Protein AF-A0A939VZG0-F1 (afdb_monomer)

Solvent-accessible surface area (backbone atoms only — not comparable to full-atom values): 10428 Å² total; per-residue (Å²): 123,34,38,34,36,35,34,85,82,33,100,84,45,45,81,58,56,64,53,36,59,76,67,71,51,62,70,44,78,52,56,79,62,29,75,79,71,50,56,62,79,75,55,66,44,51,19,37,49,48,62,52,68,55,59,28,50,48,43,55,74,75,46,87,37,44,82,19,33,84,69,63,62,66,77,50,11,46,63,48,46,41,72,76,41,50,91,78,47,91,73,80,67,63,48,79,50,26,54,50,54,55,75,75,34,62,64,62,52,55,72,56,26,77,92,47,62,41,30,30,38,32,50,44,45,66,70,57,59,36,78,66,45,76,46,53,73,90,74,75,54,65,62,80,58,33,47,80,74,66,40,84,64,52,76,42,50,28,37,36,30,52,59,76,90,75,94,74,87,84,91,80,86,88,130

Mean predicted aligned error: 4.98 Å

pLDDT: mean 92.74, std 5.19, range [64.88, 98.31]

Nearest PDB structures (foldseek):
  3ndc-assembly1_A  TM=3.308E-01  e=1.683E-01  Rhodobacter capsulatus SB 1003
  5es5-assembly1_A  TM=4.642E-01  e=9.309E-01  Brevibacillus parabrevis
  5es9-assembly1_A  TM=4.369E-01  e=8.161E-01  Brevibacillus parabrevis
  5hw4-assembly1_A  TM=2.885E-01  e=4.822E-01  Escherichia coli K-12
  2dek-assembly1_A  TM=2.830E-01  e=3.470E-01  Pyrococcus horikoshii OT3

Secondary structure (DSSP, 8-state):
-EEEEE-TTSTT--SHHHHHHHTT--EEEE-THHHHH-GGGGS-SEEEEES-HHHHHHHHHH---EEEE---TTTTSHHHHHHHHTTT-S---EEEEEHHHHHH-HHHHHHH-TT-SEEEEEESSTT-SS--EEEETTS--GGGGTBTTTB--TT-EEEEEE----S--------

Sequence (175 aa):
MNWIIEDEGFSNGDILLPALKKLNKQYFIWKDEFWTTKEYNKLPKDSIFHGSLENASKIKKELDLYPGSLCDEKGFSYSYIYETYNNYILTKNIVFTTINELLNNKEILDNLTKNNNYFFTRPNSPLKEFSGRVLDKNNITPAHFDYGFYHSNMDLEIVISEYKEIEKEYSGVIQ

Radius of gyration: 19.98 Å; Cα contacts (8 Å, |Δi|>4): 257; chains: 1; bounding box: 43×35×55 Å

Structure (mmCIF, N/CA/C/O backbone):
data_AF-A0A939VZG0-F1
#
_entry.id   AF-A0A939VZG0-F1
#
loop_
_atom_site.group_PDB
_atom_site.id
_atom_site.type_symbol
_atom_site.label_atom_id
_atom_site.label_alt_id
_atom_site.label_comp_id
_atom_site.label_asym_id
_atom_site.label_entity_id
_atom_site.label_seq_id
_atom_site.pdbx_PDB_ins_code
_atom_site.Cartn_x
_atom_site.Cartn_y
_atom_site.Cartn_z
_atom_site.occupancy
_atom_site.B_iso_or_equiv
_atom_site.auth_seq_id
_atom_site.auth_comp_id
_atom_site.auth_asym_id
_atom_site.auth_atom_id
_atom_site.pdbx_PDB_model_num
ATOM 1 N N . MET A 1 1 ? 7.173 -1.327 -29.195 1.00 89.00 1 MET A N 1
ATOM 2 C CA . MET A 1 1 ? 6.770 -1.571 -27.803 1.00 89.00 1 MET A CA 1
ATOM 3 C C . MET A 1 1 ? 7.709 -2.560 -27.141 1.00 89.00 1 MET A C 1
ATOM 5 O O . MET A 1 1 ? 7.801 -3.713 -27.565 1.00 89.00 1 MET A O 1
ATOM 9 N N . ASN A 1 2 ? 8.431 -2.070 -26.141 1.00 95.75 2 ASN A N 1
ATOM 10 C CA . ASN A 1 2 ? 9.358 -2.826 -25.308 1.00 95.75 2 ASN A CA 1
ATOM 11 C C . ASN A 1 2 ? 8.649 -3.323 -24.046 1.00 95.75 2 ASN A C 1
ATOM 13 O O . ASN A 1 2 ? 7.655 -2.736 -23.621 1.00 95.75 2 ASN A O 1
ATOM 17 N N . TRP A 1 3 ? 9.173 -4.384 -23.442 1.00 96.94 3 TRP A N 1
ATOM 18 C CA . TRP A 1 3 ? 8.687 -4.896 -22.162 1.00 96.94 3 TRP A CA 1
ATOM 19 C C . TRP A 1 3 ? 9.694 -4.596 -21.061 1.00 96.94 3 TRP A C 1
ATOM 21 O O . TRP A 1 3 ? 10.885 -4.817 -21.240 1.00 96.94 3 TRP A O 1
ATOM 31 N N . ILE A 1 4 ? 9.230 -4.114 -19.921 1.00 97.06 4 ILE A N 1
ATOM 32 C CA . ILE A 1 4 ? 10.029 -3.989 -18.707 1.00 97.06 4 ILE A CA 1
ATOM 33 C C . ILE A 1 4 ? 9.453 -4.998 -17.718 1.00 97.06 4 ILE A C 1
ATOM 35 O O . ILE A 1 4 ? 8.277 -4.905 -17.376 1.00 97.06 4 ILE A O 1
ATOM 39 N N . ILE A 1 5 ? 10.260 -5.975 -17.316 1.00 96.31 5 ILE A N 1
ATOM 40 C CA . ILE A 1 5 ? 9.836 -7.109 -16.493 1.00 96.31 5 ILE A CA 1
ATOM 41 C C . ILE A 1 5 ? 10.579 -7.079 -15.166 1.00 96.31 5 ILE A C 1
ATOM 43 O O . ILE A 1 5 ? 11.808 -7.122 -15.147 1.00 96.31 5 ILE A O 1
ATOM 47 N N . GLU A 1 6 ? 9.846 -7.031 -14.065 1.00 95.06 6 GLU A N 1
ATOM 48 C CA . GLU A 1 6 ? 10.389 -7.293 -12.733 1.00 9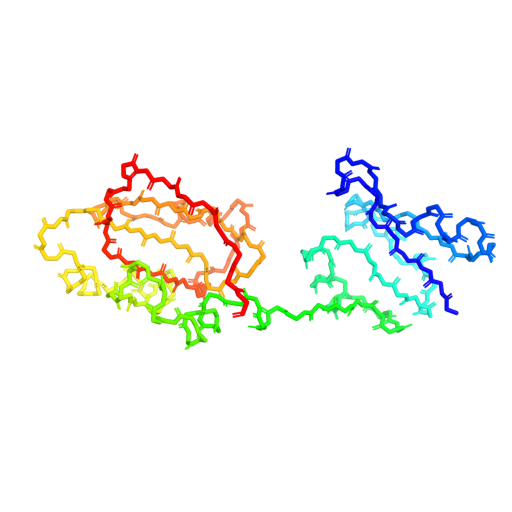5.06 6 GLU A CA 1
ATOM 49 C C . GLU A 1 6 ? 10.417 -8.805 -12.492 1.00 95.06 6 GLU A C 1
ATOM 51 O O . GLU A 1 6 ? 9.385 -9.417 -12.248 1.00 95.06 6 GLU A O 1
ATOM 56 N N . ASP A 1 7 ? 11.592 -9.423 -12.601 1.00 90.81 7 ASP A N 1
ATOM 57 C CA . ASP A 1 7 ? 11.734 -10.884 -12.484 1.00 90.81 7 ASP A CA 1
ATOM 58 C C . ASP A 1 7 ? 11.857 -11.336 -11.019 1.00 90.81 7 ASP A C 1
ATOM 60 O O . ASP A 1 7 ? 11.251 -12.319 -10.600 1.00 90.81 7 ASP A O 1
ATOM 64 N N . GLU A 1 8 ? 12.603 -10.575 -10.213 1.00 85.25 8 GLU A N 1
ATOM 65 C CA . GLU A 1 8 ? 12.950 -10.934 -8.829 1.00 85.25 8 GLU A CA 1
ATOM 66 C C . GLU A 1 8 ? 11.767 -10.825 -7.851 1.00 85.25 8 GLU A C 1
ATOM 68 O O . GLU A 1 8 ? 11.791 -11.435 -6.782 1.00 85.25 8 GLU A O 1
ATOM 73 N N . GLY A 1 9 ? 10.698 -10.116 -8.230 1.00 77.19 9 GLY A N 1
ATOM 74 C CA . GLY A 1 9 ? 9.466 -10.017 -7.442 1.00 77.19 9 GLY A CA 1
ATOM 75 C C . GLY A 1 9 ? 8.658 -11.323 -7.380 1.00 77.19 9 GLY A C 1
ATOM 76 O O . GLY A 1 9 ? 7.733 -11.440 -6.572 1.00 77.19 9 GLY A O 1
ATOM 77 N N . PHE A 1 10 ? 8.997 -12.323 -8.203 1.00 81.19 10 PHE A N 1
ATOM 78 C CA . PHE A 1 10 ? 8.283 -13.595 -8.297 1.00 81.19 10 PHE A CA 1
ATOM 79 C C . PHE A 1 10 ? 9.181 -14.767 -7.888 1.00 81.19 10 PHE A C 1
ATOM 81 O O . PHE A 1 10 ? 10.271 -14.962 -8.417 1.00 81.19 10 PHE A O 1
ATOM 88 N N . SER A 1 11 ? 8.696 -15.621 -6.982 1.00 79.12 11 SER A N 1
ATOM 89 C CA . SER A 1 11 ? 9.475 -16.732 -6.403 1.00 79.12 11 SER A CA 1
ATOM 90 C C . SER A 1 11 ? 9.986 -17.767 -7.415 1.00 79.12 11 SER A C 1
ATOM 92 O O . SER A 1 11 ? 10.938 -18.482 -7.118 1.00 79.12 11 SER A O 1
ATOM 94 N N . ASN A 1 12 ? 9.378 -17.839 -8.601 1.00 82.38 12 ASN A N 1
ATOM 95 C CA . ASN A 1 12 ? 9.784 -18.722 -9.699 1.00 82.38 12 ASN A CA 1
ATOM 96 C C . ASN A 1 12 ? 10.185 -17.941 -10.965 1.00 82.38 12 ASN A C 1
ATOM 98 O O . ASN A 1 12 ? 10.196 -18.512 -12.058 1.00 82.38 12 ASN A O 1
ATOM 102 N N . GLY A 1 13 ? 10.482 -16.648 -10.816 1.00 84.31 13 GLY A N 1
ATOM 103 C CA . GLY A 1 13 ? 10.638 -15.716 -11.925 1.00 84.31 13 GLY A CA 1
ATOM 104 C C . GLY A 1 13 ? 9.311 -15.366 -12.596 1.00 84.31 13 GLY A C 1
ATOM 105 O O . GLY A 1 13 ? 8.250 -15.933 -12.308 1.00 84.31 13 GLY A O 1
ATOM 106 N N . ASP A 1 14 ? 9.382 -14.401 -13.500 1.00 89.38 14 ASP A N 1
ATOM 107 C CA . ASP A 1 14 ? 8.227 -13.894 -14.217 1.00 89.38 14 ASP A CA 1
ATOM 108 C C . ASP A 1 14 ? 7.770 -14.855 -15.328 1.00 89.38 14 ASP A C 1
ATOM 110 O O . ASP A 1 14 ? 8.554 -15.317 -16.166 1.00 89.38 14 ASP A O 1
ATOM 114 N N . ILE A 1 15 ? 6.466 -15.135 -15.379 1.00 89.69 15 ILE A N 1
ATOM 115 C CA . ILE A 1 15 ? 5.890 -16.086 -16.342 1.00 89.69 15 ILE A CA 1
ATOM 116 C C . ILE A 1 15 ? 5.901 -15.572 -17.790 1.00 89.69 15 ILE A C 1
ATOM 118 O O . ILE A 1 15 ? 5.836 -16.376 -18.726 1.00 89.69 15 ILE A O 1
ATOM 122 N N . LEU A 1 16 ? 5.975 -14.255 -18.007 1.00 92.31 16 LEU A N 1
ATOM 123 C CA . LEU A 1 16 ? 6.020 -13.659 -19.341 1.00 92.31 16 LEU A CA 1
ATOM 124 C C . LEU A 1 16 ? 7.432 -13.693 -19.919 1.00 92.31 16 LEU A C 1
ATOM 126 O O . LEU A 1 16 ? 7.581 -13.777 -21.141 1.00 92.31 16 LEU A O 1
ATOM 130 N N . LEU A 1 17 ? 8.473 -13.685 -19.085 1.00 93.19 17 LEU A N 1
ATOM 131 C CA . LEU A 1 17 ? 9.859 -13.648 -19.547 1.00 93.19 17 LEU A CA 1
ATOM 132 C C . LEU A 1 17 ? 10.215 -14.803 -20.517 1.00 93.19 17 LEU A C 1
ATOM 134 O O . LEU A 1 17 ? 10.773 -14.526 -21.587 1.00 93.19 17 LEU A O 1
ATOM 138 N N . PRO A 1 18 ? 9.862 -16.082 -20.256 1.00 93.94 18 PRO A N 1
ATOM 139 C CA . PRO A 1 18 ? 10.048 -17.162 -21.229 1.00 93.94 18 PRO A CA 1
ATOM 140 C C . PRO A 1 18 ? 9.273 -16.948 -22.537 1.00 93.94 18 PRO A C 1
ATOM 142 O O . PRO A 1 18 ? 9.781 -17.262 -23.617 1.00 93.94 18 PRO A O 1
ATOM 145 N N . ALA A 1 19 ? 8.056 -16.399 -22.464 1.00 94.69 19 ALA A N 1
ATOM 146 C CA . ALA A 1 19 ? 7.228 -16.133 -23.638 1.00 94.69 19 ALA A CA 1
ATOM 147 C C . ALA A 1 19 ? 7.830 -15.024 -24.515 1.00 94.69 19 ALA A C 1
ATOM 149 O O . ALA A 1 19 ? 7.912 -15.179 -25.736 1.00 94.69 19 ALA A O 1
ATOM 150 N N . LEU A 1 20 ? 8.324 -13.945 -23.904 1.00 95.44 20 LEU A N 1
ATOM 151 C CA . LEU A 1 20 ? 9.007 -12.852 -24.598 1.00 95.44 20 LEU A CA 1
ATOM 152 C C . LEU A 1 20 ? 10.272 -13.340 -25.310 1.00 95.44 20 LEU A C 1
ATOM 154 O O . LEU A 1 20 ? 10.467 -13.020 -26.485 1.00 95.44 20 LEU A O 1
ATOM 158 N N . LYS A 1 21 ? 11.075 -14.184 -24.643 1.00 95.12 21 LYS A N 1
ATOM 159 C CA . LYS A 1 21 ? 12.252 -14.838 -25.241 1.00 95.12 21 LYS A CA 1
ATOM 160 C C . LYS A 1 21 ? 11.868 -15.688 -26.453 1.00 95.12 21 LYS A C 1
ATOM 162 O O . LYS A 1 21 ? 12.450 -15.528 -27.522 1.00 95.12 21 LYS A O 1
ATOM 167 N N . LYS A 1 22 ? 10.852 -16.550 -26.321 1.00 96.62 22 LYS A N 1
ATOM 168 C CA . LYS A 1 22 ? 10.370 -17.419 -27.411 1.00 96.62 22 LYS A CA 1
ATOM 169 C C . LYS A 1 22 ? 9.872 -16.626 -28.624 1.00 96.62 22 LYS A C 1
ATOM 171 O O . LYS A 1 22 ? 10.044 -17.064 -29.756 1.00 96.62 22 LYS A O 1
ATOM 176 N N . LEU A 1 23 ? 9.256 -15.468 -28.389 1.00 96.56 23 LEU A N 1
ATOM 177 C CA . LEU A 1 23 ? 8.737 -14.576 -29.429 1.00 96.56 23 LEU A CA 1
ATOM 178 C C . LEU A 1 23 ? 9.782 -13.586 -29.972 1.00 96.56 23 LEU A C 1
ATOM 180 O O . LEU A 1 23 ? 9.428 -12.741 -30.797 1.00 96.56 23 LEU A O 1
ATOM 184 N N . ASN A 1 24 ? 11.036 -13.661 -29.507 1.00 95.62 24 ASN A N 1
ATOM 185 C CA . ASN A 1 24 ? 12.115 -12.728 -29.833 1.00 95.62 24 ASN A CA 1
ATOM 186 C C . ASN A 1 24 ? 11.701 -11.252 -29.650 1.00 95.62 24 ASN A C 1
ATOM 188 O O . ASN A 1 24 ? 11.966 -10.395 -30.497 1.00 95.62 24 ASN A O 1
ATOM 192 N N . LYS A 1 25 ? 10.968 -10.962 -28.567 1.00 95.81 25 LYS A N 1
ATOM 193 C CA . LYS A 1 25 ? 10.562 -9.599 -28.202 1.00 95.81 25 LYS A CA 1
ATOM 194 C C . LYS A 1 25 ? 11.664 -8.916 -27.402 1.00 95.81 25 LYS A C 1
ATOM 196 O O . LYS A 1 25 ? 12.334 -9.553 -26.597 1.00 95.81 25 LYS A O 1
ATOM 201 N N . GLN A 1 26 ? 11.821 -7.609 -27.607 1.00 96.00 26 GLN A N 1
ATOM 202 C CA . GLN A 1 26 ? 12.724 -6.792 -26.798 1.00 96.00 26 GLN A CA 1
ATOM 203 C C . GLN A 1 26 ? 12.155 -6.624 -25.388 1.00 96.00 26 GLN A C 1
ATOM 205 O O . GLN A 1 26 ? 10.979 -6.279 -25.225 1.00 96.00 26 GLN A O 1
ATOM 210 N N . TYR A 1 27 ? 12.998 -6.863 -24.387 1.00 96.31 27 TYR A N 1
ATOM 211 C CA . TYR A 1 27 ? 12.654 -6.692 -22.986 1.00 96.31 27 TYR A CA 1
ATOM 212 C C . TYR A 1 27 ? 13.842 -6.166 -22.171 1.00 96.31 27 TYR A C 1
ATOM 214 O O . TYR A 1 27 ? 15.000 -6.342 -22.551 1.00 96.31 27 TYR A O 1
ATOM 222 N N . PHE A 1 28 ? 13.533 -5.553 -21.034 1.00 96.44 28 PHE A N 1
ATOM 223 C CA . PHE A 1 28 ? 14.459 -5.062 -20.021 1.00 96.44 28 PHE A CA 1
ATOM 224 C C . PHE A 1 28 ? 14.072 -5.683 -18.684 1.00 96.44 28 PHE A C 1
ATOM 226 O O . PHE A 1 28 ? 12.886 -5.805 -18.387 1.00 96.44 28 PHE A O 1
ATOM 233 N N . ILE A 1 29 ? 15.061 -6.073 -17.885 1.00 96.00 29 ILE A N 1
ATOM 234 C CA . ILE A 1 29 ? 14.807 -6.539 -16.522 1.00 96.00 29 ILE A CA 1
ATOM 235 C C . ILE A 1 29 ? 14.831 -5.325 -15.599 1.00 96.00 29 ILE A C 1
ATOM 237 O O . ILE A 1 29 ? 15.818 -4.588 -15.575 1.00 96.00 29 ILE A O 1
ATOM 241 N N . TRP A 1 30 ? 13.729 -5.103 -14.891 1.00 96.25 30 TRP A N 1
ATOM 242 C CA . TRP A 1 30 ? 13.630 -4.096 -13.848 1.00 96.25 30 TRP A CA 1
ATOM 243 C C . TRP A 1 30 ? 14.352 -4.565 -12.590 1.00 96.25 30 TRP A C 1
ATOM 245 O O . TRP A 1 30 ? 14.298 -5.744 -12.244 1.00 96.25 30 TRP A O 1
ATOM 255 N N . LYS A 1 31 ? 14.994 -3.621 -11.905 1.00 94.94 31 LYS A N 1
ATOM 256 C CA . LYS A 1 31 ? 15.608 -3.818 -10.595 1.00 94.94 31 LYS A CA 1
ATOM 257 C C . LYS A 1 31 ? 15.254 -2.643 -9.704 1.00 94.94 31 LYS A C 1
ATOM 259 O O . LYS A 1 31 ? 15.313 -1.503 -10.165 1.00 94.94 31 LYS A O 1
ATOM 264 N N . ASP A 1 32 ? 14.966 -2.892 -8.433 1.00 92.25 32 ASP A N 1
ATOM 265 C CA . ASP A 1 32 ? 14.586 -1.827 -7.497 1.00 92.25 32 ASP A CA 1
ATOM 266 C C . ASP A 1 32 ? 15.687 -0.774 -7.321 1.00 92.25 32 ASP A C 1
ATOM 268 O O . ASP A 1 32 ? 15.402 0.411 -7.133 1.00 92.25 32 ASP A O 1
ATOM 272 N N . GLU A 1 33 ? 16.955 -1.161 -7.500 1.00 94.88 33 GLU A N 1
ATOM 273 C CA . GLU A 1 33 ? 18.085 -0.229 -7.471 1.00 94.88 33 GLU A CA 1
ATOM 274 C C . GLU A 1 33 ? 17.993 0.851 -8.558 1.00 94.88 33 GLU A C 1
ATOM 276 O O . GLU A 1 33 ? 18.647 1.893 -8.444 1.00 94.88 33 GLU A O 1
ATOM 281 N N . PHE A 1 34 ? 17.183 0.656 -9.607 1.00 95.31 34 PHE A N 1
ATOM 282 C CA . PHE A 1 34 ? 16.951 1.670 -10.636 1.00 95.31 34 PHE A CA 1
ATOM 283 C C . PHE A 1 34 ? 16.358 2.944 -10.044 1.00 95.31 34 PHE A C 1
ATOM 285 O O . PHE A 1 34 ? 16.693 4.026 -10.525 1.00 95.31 34 PHE A O 1
ATOM 292 N N . TRP A 1 35 ? 15.563 2.857 -8.972 1.00 94.56 35 TRP A N 1
ATOM 293 C CA . TRP A 1 35 ? 15.043 4.039 -8.281 1.00 94.56 35 TRP A CA 1
ATOM 294 C C . TRP A 1 35 ? 16.157 4.918 -7.711 1.00 94.56 35 TRP A C 1
ATOM 296 O O . TRP A 1 35 ? 16.104 6.142 -7.829 1.00 94.56 35 TRP A O 1
ATOM 306 N N . THR A 1 36 ? 17.188 4.308 -7.128 1.00 95.00 36 THR A N 1
ATOM 307 C CA . THR A 1 36 ? 18.308 5.028 -6.507 1.00 95.00 36 THR A CA 1
ATOM 308 C C . THR A 1 36 ? 19.344 5.463 -7.540 1.00 95.00 36 THR A C 1
ATOM 310 O O . THR A 1 36 ? 19.818 6.598 -7.522 1.00 95.00 36 THR A O 1
ATOM 313 N N . THR A 1 37 ? 19.690 4.569 -8.465 1.00 96.25 37 THR A N 1
ATOM 314 C CA . THR A 1 37 ? 20.724 4.792 -9.491 1.00 96.25 37 THR A CA 1
ATOM 315 C C . THR A 1 37 ? 20.232 5.628 -10.672 1.00 96.25 37 THR A C 1
ATOM 317 O O . THR A 1 37 ? 21.037 6.129 -11.458 1.00 96.25 37 THR A O 1
ATOM 320 N N . LYS A 1 38 ? 18.911 5.799 -10.800 1.00 94.62 38 LYS A N 1
ATOM 321 C CA . LYS A 1 38 ? 18.231 6.460 -11.921 1.00 94.62 38 LYS A CA 1
ATOM 322 C C . LYS A 1 38 ? 18.508 5.821 -13.281 1.00 94.62 38 LYS A C 1
ATOM 324 O O . LYS A 1 38 ? 18.418 6.486 -14.317 1.00 94.62 38 LYS A O 1
ATOM 329 N N . GLU A 1 39 ? 18.826 4.527 -13.304 1.00 94.81 39 GLU A N 1
ATOM 330 C CA . GLU A 1 39 ? 19.030 3.782 -14.551 1.00 94.81 39 GLU A CA 1
ATOM 331 C C . GLU A 1 39 ? 17.764 3.685 -15.407 1.00 94.81 39 GLU A C 1
ATOM 333 O O . GLU A 1 39 ? 17.872 3.563 -16.629 1.00 94.81 39 GLU A O 1
ATOM 338 N N . TYR A 1 40 ? 16.584 3.878 -14.807 1.00 94.12 40 TYR A N 1
ATOM 339 C CA . TYR A 1 40 ? 15.316 3.971 -15.531 1.00 94.12 40 TYR A CA 1
ATOM 340 C C . TYR A 1 40 ? 15.315 5.053 -16.630 1.00 94.12 40 TYR A C 1
ATOM 342 O O . TYR A 1 40 ? 14.583 4.923 -17.604 1.00 94.12 40 TYR A O 1
ATOM 350 N N . ASN A 1 41 ? 16.172 6.083 -16.548 1.00 94.31 41 ASN A N 1
ATOM 351 C CA . ASN A 1 41 ? 16.309 7.111 -17.593 1.00 94.31 41 ASN A CA 1
ATOM 352 C C . ASN A 1 41 ? 16.828 6.566 -18.934 1.00 94.31 41 ASN A C 1
ATOM 354 O O . ASN A 1 41 ? 16.715 7.236 -19.958 1.00 94.31 41 ASN A O 1
ATOM 358 N N . LYS A 1 42 ? 17.438 5.376 -18.932 1.00 94.62 42 LYS A N 1
ATOM 359 C CA . LYS A 1 42 ? 17.937 4.703 -20.139 1.00 94.62 42 LYS A CA 1
ATOM 360 C C . LYS A 1 42 ? 16.859 3.841 -20.807 1.00 94.62 42 LYS A C 1
ATOM 362 O O . LYS A 1 42 ? 17.100 3.320 -21.896 1.00 94.62 42 LYS A O 1
ATOM 367 N N . LEU A 1 43 ? 15.704 3.654 -20.162 1.00 95.44 43 LEU A N 1
ATOM 368 C CA . LEU A 1 43 ? 14.633 2.812 -20.681 1.00 95.44 43 LEU A CA 1
ATOM 369 C C . LEU A 1 43 ? 13.937 3.494 -21.870 1.00 95.44 43 LEU A C 1
ATOM 371 O O . LEU A 1 43 ? 13.741 4.713 -21.859 1.00 95.44 43 LEU A O 1
ATOM 375 N N . PRO A 1 44 ? 13.533 2.739 -22.906 1.00 95.88 44 PRO A N 1
ATOM 376 C CA . PRO A 1 44 ? 12.772 3.307 -24.012 1.00 95.88 44 PRO A CA 1
ATOM 377 C C . PRO A 1 44 ? 11.421 3.845 -23.535 1.00 95.88 44 PRO A C 1
ATOM 379 O O . PRO A 1 44 ? 10.730 3.172 -22.775 1.00 95.88 44 PRO A O 1
ATOM 382 N N . LYS A 1 45 ? 10.992 5.008 -24.039 1.00 95.69 45 LYS A N 1
ATOM 383 C CA . LYS A 1 45 ? 9.677 5.574 -23.687 1.00 95.69 45 LYS A CA 1
ATOM 384 C C . LYS A 1 45 ? 8.503 4.705 -24.141 1.00 95.69 45 LYS A C 1
ATOM 386 O O . LYS A 1 45 ? 7.520 4.606 -23.425 1.00 95.69 45 LYS A O 1
ATOM 391 N N . ASP A 1 46 ? 8.616 4.054 -25.301 1.00 96.75 46 ASP A N 1
ATOM 392 C CA . ASP A 1 46 ? 7.626 3.086 -25.804 1.00 96.75 46 ASP A CA 1
ATOM 393 C C . ASP A 1 46 ? 7.801 1.725 -25.102 1.00 96.75 46 ASP A C 1
ATOM 395 O O . ASP A 1 46 ? 8.345 0.771 -25.680 1.00 96.75 46 ASP A O 1
ATOM 399 N N . SER A 1 47 ? 7.414 1.670 -23.825 1.00 96.62 47 SER A N 1
ATOM 400 C CA . SER A 1 47 ? 7.551 0.501 -22.954 1.00 96.62 47 SER A CA 1
ATOM 401 C C . SER A 1 47 ? 6.306 0.250 -22.108 1.00 96.62 47 SER A C 1
ATOM 403 O O . SER A 1 47 ? 5.681 1.186 -21.604 1.00 96.62 47 SER A O 1
ATOM 405 N N . ILE A 1 48 ? 6.000 -1.035 -21.905 1.00 96.69 48 ILE A N 1
ATOM 406 C CA . ILE A 1 48 ? 5.032 -1.516 -20.917 1.00 96.69 48 ILE A CA 1
ATOM 407 C C . ILE A 1 48 ? 5.750 -2.220 -19.759 1.00 96.69 48 ILE A C 1
ATOM 409 O O . ILE A 1 48 ? 6.643 -3.034 -19.990 1.00 96.69 48 ILE A O 1
ATOM 413 N N . PHE A 1 49 ? 5.359 -1.912 -18.526 1.00 96.38 49 PHE A N 1
ATOM 414 C CA . PHE A 1 49 ? 5.861 -2.538 -17.308 1.00 96.38 49 PHE A CA 1
ATOM 415 C C . PHE A 1 49 ? 4.949 -3.674 -16.839 1.00 96.38 49 PHE A C 1
ATOM 417 O O . PHE A 1 49 ? 3.725 -3.524 -16.804 1.00 96.38 49 PHE A O 1
ATOM 424 N N . HIS A 1 50 ? 5.565 -4.778 -16.425 1.00 94.94 50 HIS A N 1
ATOM 425 C CA . HIS A 1 50 ? 4.927 -5.894 -15.741 1.00 94.94 50 HIS A CA 1
ATOM 426 C C . HIS A 1 50 ? 5.771 -6.303 -14.530 1.00 94.94 50 HIS A C 1
ATOM 428 O O . HIS A 1 50 ? 6.974 -6.533 -14.657 1.00 94.94 50 HIS A O 1
ATOM 434 N N . GLY A 1 51 ? 5.138 -6.365 -13.361 1.00 93.25 51 GLY A N 1
ATOM 435 C CA . GLY A 1 51 ? 5.824 -6.591 -12.097 1.00 93.25 51 GLY A CA 1
ATOM 436 C C . GLY A 1 51 ? 4.910 -6.381 -10.899 1.00 93.25 51 GLY A C 1
ATOM 437 O O . GLY A 1 51 ? 3.684 -6.485 -11.009 1.00 93.25 51 GLY A O 1
ATOM 438 N N . SER A 1 52 ? 5.514 -6.066 -9.758 1.00 91.31 52 SER A N 1
ATOM 439 C CA . SER A 1 52 ? 4.805 -5.788 -8.516 1.00 91.31 52 SER A CA 1
ATOM 440 C C . SER A 1 52 ? 3.911 -4.550 -8.632 1.00 91.31 52 SER A C 1
ATOM 442 O O . SER A 1 52 ? 4.155 -3.620 -9.409 1.00 91.31 52 SER A O 1
ATOM 444 N N . LEU A 1 53 ? 2.845 -4.528 -7.828 1.00 91.00 53 LEU A N 1
ATOM 445 C CA . LEU A 1 53 ? 1.882 -3.426 -7.822 1.00 91.00 53 LEU A CA 1
ATOM 446 C C . LEU A 1 53 ? 2.520 -2.103 -7.373 1.00 91.00 53 LEU A C 1
ATOM 448 O O . LEU A 1 53 ? 2.146 -1.042 -7.872 1.00 91.00 53 LEU A O 1
ATOM 452 N N . GLU A 1 54 ? 3.493 -2.175 -6.464 1.00 90.38 54 GLU A N 1
ATOM 453 C CA . GLU A 1 54 ? 4.248 -1.027 -5.963 1.00 90.38 54 GLU A CA 1
ATOM 454 C C . GLU A 1 54 ? 5.068 -0.374 -7.078 1.00 90.38 54 GLU A C 1
ATOM 456 O O . GLU A 1 54 ? 4.859 0.805 -7.383 1.00 90.38 54 GLU A O 1
ATOM 461 N N . ASN A 1 55 ? 5.920 -1.147 -7.760 1.00 93.56 55 ASN A N 1
ATOM 462 C CA . ASN A 1 55 ? 6.694 -0.637 -8.887 1.00 93.56 55 ASN A CA 1
ATOM 463 C C . ASN A 1 55 ? 5.785 -0.169 -10.024 1.00 93.56 55 ASN A C 1
ATOM 465 O O . ASN A 1 55 ? 6.022 0.895 -10.594 1.00 93.56 55 ASN A O 1
ATOM 469 N N . ALA A 1 56 ? 4.699 -0.892 -10.314 1.00 94.50 56 ALA A N 1
ATOM 470 C CA . 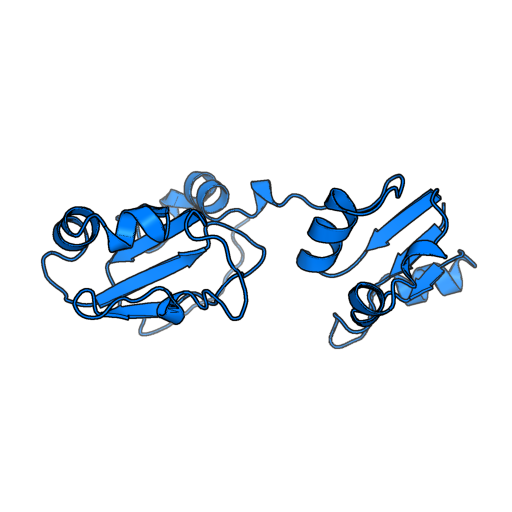ALA A 1 56 ? 3.734 -0.470 -11.321 1.00 94.50 56 ALA A CA 1
ATOM 471 C C . ALA A 1 56 ? 3.121 0.898 -10.975 1.00 94.50 56 ALA A C 1
ATOM 473 O O . ALA A 1 56 ? 3.143 1.803 -11.810 1.00 94.50 56 ALA A O 1
ATOM 474 N N . SER A 1 57 ? 2.616 1.073 -9.752 1.00 93.62 57 SER A N 1
ATOM 475 C CA . SER A 1 57 ? 2.071 2.340 -9.238 1.00 93.62 57 SER A CA 1
ATOM 476 C C . SER A 1 57 ? 3.085 3.479 -9.358 1.00 93.62 57 SER A C 1
ATOM 478 O O . SER A 1 57 ? 2.780 4.538 -9.914 1.00 93.62 57 SER A O 1
ATOM 480 N N . LYS A 1 58 ? 4.325 3.246 -8.920 1.00 93.06 58 LYS A N 1
ATOM 481 C CA . LYS A 1 58 ? 5.381 4.259 -8.929 1.00 93.06 58 LYS A CA 1
ATOM 482 C C . LYS A 1 58 ? 5.834 4.632 -10.341 1.00 93.06 58 LYS A C 1
ATOM 484 O O . LYS A 1 58 ? 5.918 5.814 -10.660 1.00 93.06 58 LYS A O 1
ATOM 489 N N . ILE A 1 59 ? 6.022 3.651 -11.226 1.00 95.00 59 ILE A N 1
ATOM 490 C CA . ILE A 1 59 ? 6.353 3.874 -12.643 1.00 95.00 59 ILE A CA 1
ATOM 491 C C . ILE A 1 59 ? 5.276 4.715 -13.329 1.00 95.00 59 ILE A C 1
ATOM 493 O O . ILE A 1 59 ? 5.611 5.654 -14.044 1.00 95.00 59 ILE A O 1
ATOM 497 N N . LYS A 1 60 ? 3.994 4.425 -13.074 1.00 93.94 60 LYS A N 1
ATOM 498 C CA . LYS A 1 60 ? 2.866 5.184 -13.636 1.00 93.94 60 LYS A CA 1
ATOM 499 C C . LYS A 1 60 ? 2.878 6.656 -13.224 1.00 93.94 60 LYS A C 1
ATOM 501 O O . LYS A 1 60 ? 2.445 7.506 -13.995 1.00 93.94 60 LYS A O 1
ATOM 506 N N . LYS A 1 61 ? 3.297 6.934 -11.986 1.00 92.81 61 LYS A N 1
ATOM 507 C CA . LYS A 1 61 ? 3.286 8.273 -11.380 1.00 92.81 61 LYS A CA 1
ATOM 508 C C . LYS A 1 61 ? 4.532 9.083 -11.735 1.00 92.81 61 LYS A C 1
ATOM 510 O O . LYS A 1 61 ? 4.425 10.289 -11.930 1.00 92.81 61 LYS A O 1
ATOM 515 N N . GLU A 1 62 ? 5.695 8.438 -11.795 1.00 94.69 62 GLU A N 1
ATOM 516 C CA . GLU A 1 62 ? 6.990 9.126 -11.860 1.00 94.69 62 GLU A CA 1
ATOM 517 C C . GLU A 1 62 ? 7.663 9.079 -13.237 1.00 94.69 62 GLU A C 1
ATOM 519 O O . GLU A 1 62 ? 8.489 9.947 -13.527 1.00 94.69 62 GLU A O 1
ATOM 524 N N . LEU A 1 63 ? 7.356 8.090 -14.085 1.00 95.38 63 LEU A N 1
ATOM 525 C CA . LEU A 1 63 ? 8.065 7.889 -15.350 1.00 95.38 63 LEU A CA 1
ATOM 526 C C . LEU A 1 63 ? 7.203 8.232 -16.569 1.00 95.38 63 LEU A C 1
ATOM 528 O O . LEU A 1 63 ? 6.039 7.858 -16.667 1.00 95.38 63 LEU A O 1
ATOM 532 N N . ASP A 1 64 ? 7.827 8.876 -17.555 1.00 94.75 64 ASP A N 1
ATOM 533 C CA . ASP A 1 64 ? 7.229 9.194 -18.860 1.00 94.75 64 ASP A CA 1
ATOM 534 C C . ASP A 1 64 ? 7.344 8.000 -19.828 1.00 94.75 64 ASP A C 1
ATOM 536 O O . ASP A 1 64 ? 8.024 8.055 -20.858 1.00 94.75 64 ASP A O 1
ATOM 540 N N . LEU A 1 65 ? 6.742 6.874 -19.436 1.00 95.50 65 LEU A N 1
ATOM 541 C CA . LEU A 1 65 ? 6.635 5.663 -20.247 1.00 95.50 65 LEU A CA 1
ATOM 542 C C . LEU A 1 65 ? 5.226 5.540 -20.832 1.00 95.50 65 LEU A C 1
ATOM 544 O O . LEU A 1 65 ? 4.233 5.812 -20.161 1.00 95.50 65 LEU A O 1
ATOM 548 N N . TYR A 1 66 ? 5.135 5.062 -22.070 1.00 94.69 66 TYR A N 1
ATOM 549 C CA . TYR A 1 66 ? 3.880 4.819 -22.768 1.00 94.69 66 TYR A CA 1
ATOM 550 C C . TYR A 1 66 ? 3.873 3.409 -23.387 1.00 94.69 66 TYR A C 1
ATOM 552 O O . TYR A 1 66 ? 4.771 3.096 -24.167 1.00 94.69 66 TYR A O 1
ATOM 560 N N . PRO A 1 67 ? 2.890 2.546 -23.067 1.00 93.81 67 PRO A N 1
ATOM 561 C CA . PRO A 1 67 ? 1.744 2.800 -22.186 1.00 93.81 67 PRO A CA 1
ATOM 562 C C . PRO A 1 67 ? 2.099 2.878 -20.688 1.00 93.81 67 PRO A C 1
ATOM 564 O O . PRO A 1 67 ? 1.217 3.169 -19.884 1.00 93.81 67 PRO A O 1
ATOM 567 N N . GLY A 1 68 ? 3.354 2.626 -20.299 1.00 94.88 68 GLY A N 1
ATOM 568 C CA . GLY A 1 68 ? 3.781 2.679 -18.901 1.00 94.88 68 GLY A CA 1
ATOM 569 C C . GLY A 1 68 ? 3.384 1.409 -18.164 1.00 94.88 68 GLY A C 1
ATOM 570 O O . GLY A 1 68 ? 3.717 0.317 -18.609 1.00 94.88 68 GLY A O 1
ATOM 571 N N . SER A 1 69 ? 2.684 1.509 -17.041 1.00 93.50 69 SER A N 1
ATOM 572 C CA . SER A 1 69 ? 2.217 0.341 -16.290 1.00 93.50 69 SER A CA 1
ATOM 573 C C . SER A 1 69 ? 0.689 0.279 -16.246 1.00 93.50 69 SER A C 1
ATOM 575 O O . SER A 1 69 ? -0.014 1.295 -16.204 1.00 93.50 69 SER A O 1
ATOM 577 N N . LEU A 1 70 ? 0.163 -0.945 -16.228 1.00 86.00 70 LEU A N 1
ATOM 578 C CA . LEU A 1 70 ? -1.247 -1.199 -15.963 1.00 86.00 70 LEU A CA 1
ATOM 579 C C . LEU A 1 70 ? -1.394 -1.574 -14.490 1.00 86.00 70 LEU A C 1
ATOM 581 O O . LEU A 1 70 ? -0.892 -2.600 -14.046 1.00 86.00 70 LEU A O 1
ATOM 585 N N . CYS A 1 71 ? -2.058 -0.707 -13.735 1.00 86.12 71 CYS A N 1
ATOM 586 C CA . CYS A 1 71 ? -2.264 -0.856 -12.302 1.00 86.12 71 CYS A CA 1
ATOM 587 C C . CYS A 1 71 ? -3.610 -0.226 -11.929 1.00 86.12 71 CYS A C 1
ATOM 589 O O . CYS A 1 71 ? -3.839 0.956 -12.226 1.00 86.12 71 CYS A O 1
ATOM 591 N N . ASP A 1 72 ? -4.489 -1.027 -11.321 1.00 87.12 72 ASP A N 1
ATOM 592 C CA . ASP A 1 72 ? -5.789 -0.602 -10.794 1.00 87.12 72 ASP A CA 1
ATOM 593 C C . ASP A 1 72 ? -5.740 -0.506 -9.264 1.00 87.12 72 ASP A C 1
ATOM 595 O O . ASP A 1 72 ? -6.323 -1.310 -8.542 1.00 87.12 72 ASP A O 1
ATOM 599 N N . GLU A 1 73 ? -5.003 0.485 -8.752 1.00 89.56 73 GLU A N 1
ATOM 600 C CA . GLU A 1 73 ? -4.893 0.728 -7.304 1.00 89.56 73 GLU A CA 1
ATOM 601 C C . GLU A 1 73 ? -6.273 0.880 -6.646 1.00 89.56 73 GLU A C 1
ATOM 603 O O . GLU A 1 73 ? -6.483 0.428 -5.522 1.00 89.56 73 GLU A O 1
ATOM 608 N N . LYS A 1 74 ? -7.226 1.487 -7.364 1.00 88.56 74 LYS A N 1
ATOM 609 C CA . LYS A 1 74 ? -8.571 1.754 -6.858 1.00 88.56 74 LYS A CA 1
ATOM 610 C C . LYS A 1 74 ? -9.393 0.473 -6.736 1.00 88.56 74 LYS A C 1
ATOM 612 O O . LYS A 1 74 ? -10.023 0.276 -5.704 1.00 88.56 74 LYS A O 1
ATOM 617 N N . GLY A 1 75 ? -9.372 -0.396 -7.746 1.00 89.56 75 GLY A N 1
ATOM 618 C CA . GLY A 1 75 ? -10.079 -1.680 -7.714 1.00 89.56 75 GLY A CA 1
ATOM 619 C C . GLY A 1 75 ? -9.563 -2.642 -6.639 1.00 89.56 75 GLY A C 1
ATOM 620 O O . GLY A 1 75 ? -10.290 -3.533 -6.207 1.00 89.56 75 GLY A O 1
ATOM 621 N N . PHE A 1 76 ? -8.333 -2.441 -6.156 1.00 90.12 76 PHE A N 1
ATOM 622 C CA . PHE A 1 76 ? -7.754 -3.226 -5.063 1.00 90.12 76 PHE A CA 1
ATOM 623 C C . PHE A 1 76 ? -7.737 -2.505 -3.704 1.00 90.12 76 PHE A C 1
ATOM 625 O O . PHE A 1 76 ? -7.203 -3.053 -2.734 1.00 90.12 76 PHE A O 1
ATOM 632 N N . SER A 1 77 ? -8.327 -1.310 -3.584 1.00 94.00 77 SER A N 1
ATOM 633 C CA . SER A 1 77 ? -8.467 -0.654 -2.280 1.00 94.00 77 SER A CA 1
ATOM 634 C C . SER A 1 77 ? -9.397 -1.460 -1.367 1.00 94.00 77 SER A C 1
ATOM 636 O O . SER A 1 77 ? -10.332 -2.132 -1.815 1.00 94.00 77 SER A O 1
ATOM 638 N N . TYR A 1 78 ? -9.166 -1.401 -0.051 1.00 93.62 78 TYR A N 1
ATOM 639 C CA . TYR A 1 78 ? -10.015 -2.153 0.877 1.00 93.62 78 TYR A CA 1
ATOM 640 C C . TYR A 1 78 ? -11.448 -1.617 0.908 1.00 93.62 78 TYR A C 1
ATOM 642 O O . TYR A 1 78 ? -12.376 -2.394 1.073 1.00 93.62 78 TYR A O 1
ATOM 650 N N . SER A 1 79 ? -11.641 -0.315 0.709 1.00 95.06 79 SER A N 1
ATOM 651 C CA . SER A 1 79 ? -12.959 0.310 0.548 1.00 95.06 79 SER A CA 1
ATOM 652 C C . SER A 1 79 ? -13.739 -0.287 -0.621 1.00 95.06 79 SER A C 1
ATOM 654 O O . SER A 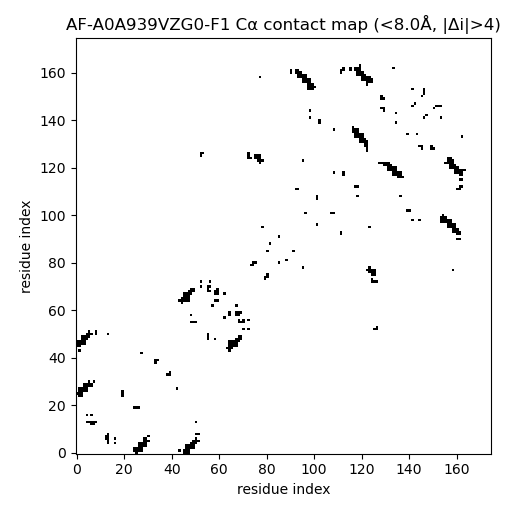1 79 ? -14.887 -0.678 -0.428 1.00 95.06 79 SER A O 1
ATOM 656 N N . TYR A 1 80 ? -13.106 -0.460 -1.784 1.00 94.81 80 TYR A N 1
ATOM 657 C CA . TYR A 1 80 ? -13.743 -1.091 -2.940 1.00 94.81 80 TYR A CA 1
ATOM 658 C C . TYR A 1 80 ? -14.075 -2.569 -2.681 1.00 94.81 80 TYR A C 1
ATOM 660 O O . TYR A 1 80 ? -15.187 -3.030 -2.957 1.00 94.81 80 TYR A O 1
ATOM 668 N N . ILE A 1 81 ? -13.132 -3.313 -2.088 1.00 91.88 81 ILE A N 1
ATOM 669 C CA . ILE A 1 81 ? -13.341 -4.712 -1.683 1.00 91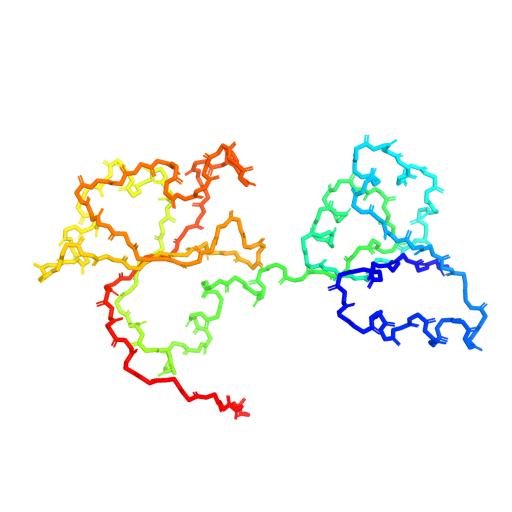.88 81 ILE A CA 1
ATOM 670 C C . ILE A 1 81 ? -14.492 -4.808 -0.677 1.00 91.88 81 ILE A C 1
ATOM 672 O O . ILE A 1 81 ? -15.353 -5.677 -0.803 1.00 91.88 81 ILE A O 1
ATOM 676 N N . TYR A 1 82 ? -14.525 -3.918 0.313 1.00 93.38 82 TYR A N 1
ATOM 677 C CA . TYR A 1 82 ? -15.557 -3.902 1.334 1.00 93.38 82 TYR A CA 1
ATOM 678 C C . TYR A 1 82 ? -16.922 -3.604 0.734 1.00 93.38 82 TYR A C 1
ATOM 680 O O . TYR A 1 82 ? -17.855 -4.352 0.984 1.00 93.38 82 TYR A O 1
ATOM 688 N N . GLU A 1 83 ? -17.044 -2.574 -0.100 1.00 93.44 83 GLU A N 1
ATOM 689 C CA . GLU A 1 83 ? -18.295 -2.243 -0.783 1.00 93.44 83 GLU A CA 1
ATOM 690 C C . GLU A 1 83 ? -18.825 -3.428 -1.606 1.00 93.44 83 GLU A C 1
ATOM 692 O O . GLU A 1 83 ? -20.000 -3.780 -1.499 1.00 93.44 83 GLU A O 1
ATOM 697 N N . THR A 1 84 ? -17.941 -4.097 -2.351 1.00 92.94 84 THR A N 1
ATOM 698 C CA . THR A 1 84 ? -18.298 -5.201 -3.255 1.00 92.94 84 THR A CA 1
ATOM 699 C C . THR A 1 84 ? -18.653 -6.489 -2.508 1.00 92.94 84 THR A C 1
ATOM 701 O O . THR A 1 84 ? -19.613 -7.178 -2.855 1.00 92.94 84 THR A O 1
ATOM 704 N N . TYR A 1 85 ? -17.888 -6.830 -1.470 1.00 91.19 85 TYR A N 1
ATOM 705 C CA . TYR A 1 85 ? -17.965 -8.124 -0.787 1.00 91.19 85 TYR A CA 1
ATOM 706 C C . TYR A 1 85 ? -18.465 -8.016 0.656 1.00 91.19 85 TYR A C 1
ATOM 708 O O . TYR A 1 85 ? -18.297 -8.968 1.424 1.00 91.19 85 TYR A O 1
ATOM 716 N N . ASN A 1 86 ? -19.102 -6.901 1.046 1.00 91.44 86 ASN A N 1
ATOM 717 C CA . ASN A 1 86 ? -19.510 -6.659 2.436 1.00 91.44 86 ASN A CA 1
ATOM 718 C C . ASN A 1 86 ? -20.309 -7.817 3.028 1.00 91.44 86 ASN A C 1
ATOM 720 O O . ASN A 1 86 ? -20.158 -8.069 4.214 1.00 91.44 86 ASN A O 1
ATOM 724 N N . ASN A 1 87 ? -21.092 -8.559 2.240 1.00 91.50 87 ASN A N 1
ATOM 725 C CA . ASN A 1 87 ? -21.899 -9.685 2.706 1.00 91.50 87 ASN A CA 1
ATOM 726 C C . ASN A 1 87 ? -21.039 -10.854 3.207 1.00 91.50 87 ASN A C 1
ATOM 728 O O . ASN A 1 87 ? -21.416 -11.513 4.175 1.00 91.50 87 ASN A O 1
ATOM 732 N N . TYR A 1 88 ? -19.846 -11.035 2.644 1.00 88.81 88 TYR A N 1
ATOM 733 C CA . TYR A 1 88 ? -18.931 -12.137 2.950 1.00 88.81 88 TYR A CA 1
ATOM 734 C C . TYR A 1 88 ? -17.849 -11.776 3.976 1.00 88.81 88 TYR A C 1
ATOM 736 O O . TYR A 1 88 ? -17.222 -12.663 4.548 1.00 88.81 88 TYR A O 1
ATOM 744 N N . ILE A 1 89 ? -17.628 -10.487 4.246 1.00 88.25 89 ILE A N 1
ATOM 745 C CA . ILE A 1 89 ? -16.575 -10.042 5.169 1.00 88.25 89 ILE A CA 1
ATOM 746 C C . ILE A 1 89 ? -16.990 -10.273 6.629 1.00 88.25 89 ILE A C 1
ATOM 748 O O . ILE A 1 89 ? -18.094 -9.908 7.037 1.00 88.25 89 ILE A O 1
ATOM 752 N N . LEU A 1 90 ? -16.090 -10.859 7.426 1.00 86.62 90 LEU A N 1
ATOM 753 C CA . LEU A 1 90 ? -16.306 -11.199 8.842 1.00 86.62 90 LEU A CA 1
ATOM 754 C C . LEU A 1 90 ? -16.615 -9.976 9.718 1.00 86.62 90 LEU A C 1
ATOM 756 O O . LEU A 1 90 ? -17.402 -10.045 10.671 1.00 86.62 90 LEU A O 1
ATOM 760 N N . THR A 1 91 ? -15.963 -8.854 9.432 1.00 87.44 91 THR A N 1
ATOM 761 C CA . THR A 1 91 ? -16.061 -7.643 10.242 1.00 87.44 91 THR A CA 1
ATOM 762 C C . THR A 1 91 ? -16.939 -6.617 9.548 1.00 87.44 91 THR A C 1
ATOM 764 O O . THR A 1 91 ? -16.583 -6.109 8.493 1.00 87.44 91 THR A O 1
ATOM 767 N N . LYS A 1 92 ? -18.105 -6.341 10.143 1.00 89.19 92 LYS A N 1
ATOM 768 C CA . LYS A 1 92 ? -19.094 -5.386 9.615 1.00 89.19 92 LYS A CA 1
ATOM 769 C C . LYS A 1 92 ? -18.970 -3.998 10.243 1.00 89.19 92 LYS A C 1
ATOM 771 O O . LYS A 1 92 ? -19.312 -3.007 9.614 1.00 89.19 92 LYS A O 1
ATOM 776 N N . ASN A 1 93 ? -18.508 -3.936 11.493 1.00 91.12 93 ASN A N 1
ATOM 777 C CA . ASN A 1 93 ? -18.253 -2.676 12.176 1.00 91.12 93 ASN A CA 1
ATOM 778 C C . ASN A 1 93 ? -16.832 -2.218 11.838 1.00 91.12 93 ASN A C 1
ATOM 780 O O . ASN A 1 93 ? -15.862 -2.678 12.448 1.00 91.12 93 ASN A O 1
ATOM 784 N N . ILE A 1 94 ? -16.722 -1.394 10.800 1.00 94.88 94 ILE A N 1
ATOM 785 C CA . ILE A 1 94 ? -15.461 -0.821 10.340 1.00 94.88 94 ILE A CA 1
ATOM 786 C C . ILE A 1 94 ? -15.595 0.691 10.205 1.00 94.88 94 ILE A C 1
ATOM 788 O O . ILE A 1 94 ? -16.685 1.205 9.957 1.00 94.88 94 ILE A O 1
ATOM 792 N N . VAL A 1 95 ? -14.473 1.391 10.317 1.00 96.75 95 VAL A N 1
ATOM 793 C CA . VAL A 1 95 ? -14.389 2.833 10.083 1.00 96.75 95 VAL A CA 1
ATOM 794 C C . VAL A 1 95 ? -13.245 3.095 9.114 1.00 96.75 95 VAL A C 1
ATOM 796 O O . VAL A 1 95 ? -12.132 2.608 9.316 1.00 96.75 95 VAL A O 1
ATOM 799 N N . PHE A 1 96 ? -13.531 3.858 8.061 1.00 97.12 96 PHE A N 1
ATOM 800 C CA . PHE A 1 96 ? -12.512 4.447 7.196 1.00 97.12 96 PHE A CA 1
ATOM 801 C C . PHE A 1 96 ? -12.150 5.823 7.751 1.00 97.12 96 PHE A C 1
ATOM 803 O O . PHE A 1 96 ? -13.038 6.611 8.065 1.00 97.12 96 PHE A O 1
ATOM 810 N N . THR A 1 97 ? -10.859 6.082 7.912 1.00 97.88 97 THR A N 1
ATOM 811 C CA . THR A 1 97 ? -10.309 7.312 8.502 1.00 97.88 97 THR A CA 1
ATOM 812 C C . THR A 1 97 ? -8.863 7.483 8.023 1.00 97.88 97 THR A C 1
ATOM 814 O O . THR A 1 97 ? -8.394 6.711 7.184 1.00 97.88 97 THR A O 1
ATOM 817 N N . THR A 1 98 ? -8.127 8.460 8.543 1.00 98.31 98 THR A N 1
ATOM 818 C CA . THR A 1 98 ? -6.680 8.591 8.328 1.00 98.31 98 THR A CA 1
ATOM 819 C C . THR A 1 98 ? -5.907 8.304 9.610 1.00 98.31 98 THR A C 1
ATOM 821 O O . THR A 1 98 ? -6.464 8.334 10.710 1.00 98.31 98 THR A O 1
ATOM 824 N N . ILE A 1 99 ? -4.599 8.046 9.497 1.00 98.12 99 ILE A N 1
ATOM 825 C CA . ILE A 1 99 ? -3.725 7.924 10.679 1.00 98.12 99 ILE A CA 1
ATOM 826 C C . ILE A 1 99 ? -3.8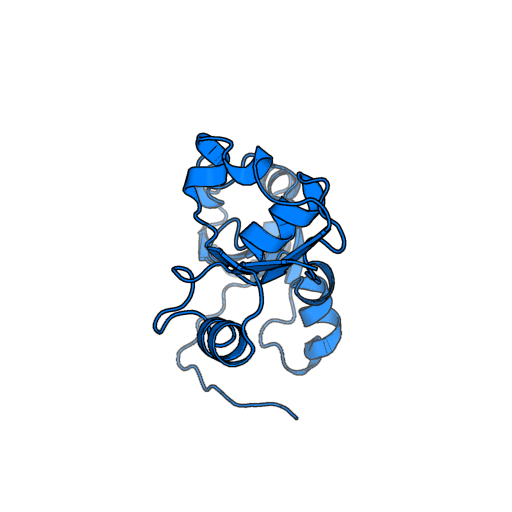15 9.195 11.537 1.00 98.12 99 ILE A C 1
ATOM 828 O O . ILE A 1 99 ? -3.950 9.119 12.757 1.00 98.12 99 ILE A O 1
ATOM 832 N N . ASN A 1 100 ? -3.762 10.365 10.900 1.00 98.12 100 ASN A N 1
ATOM 833 C CA . ASN A 1 100 ? -3.841 11.656 11.568 1.00 98.12 100 ASN A CA 1
ATOM 834 C C . ASN A 1 100 ? -5.163 11.843 12.328 1.00 98.12 100 ASN A C 1
ATOM 836 O O . ASN A 1 100 ? -5.156 12.243 13.492 1.00 98.12 100 ASN A O 1
ATOM 840 N N . GLU A 1 101 ? -6.296 11.537 11.698 1.00 98.06 101 GLU A N 1
ATOM 841 C CA . GLU A 1 101 ? -7.607 11.662 12.336 1.00 98.06 101 GLU A CA 1
ATOM 842 C C . GLU A 1 101 ? -7.744 10.687 13.515 1.00 98.06 101 GLU A C 1
ATOM 844 O O . GLU A 1 101 ? -8.128 11.103 14.607 1.00 98.06 101 GLU A O 1
ATOM 849 N N . LEU A 1 102 ? -7.333 9.427 13.342 1.00 97.31 102 LEU A N 1
ATOM 850 C CA . LEU A 1 102 ? -7.369 8.414 14.397 1.00 97.31 102 LEU A CA 1
ATOM 851 C C . LEU A 1 102 ? -6.582 8.828 15.650 1.00 97.31 102 LEU A C 1
ATOM 853 O O . LEU A 1 102 ? -7.045 8.631 16.773 1.00 97.31 102 LEU A O 1
ATOM 857 N N . LEU A 1 103 ? -5.386 9.395 15.469 1.00 96.69 103 LEU A N 1
ATOM 858 C CA . LEU A 1 103 ? -4.523 9.810 16.580 1.00 96.69 103 LEU A CA 1
ATOM 859 C C . LEU A 1 103 ? -5.050 11.050 17.314 1.00 96.69 103 LEU A C 1
ATOM 861 O O . LEU A 1 103 ? -4.798 11.204 18.510 1.00 96.69 103 LEU A O 1
ATOM 865 N N . ASN A 1 104 ? -5.774 11.927 16.614 1.00 96.88 104 ASN A N 1
ATOM 866 C CA . ASN A 1 104 ? -6.296 13.174 17.177 1.00 96.88 104 ASN A CA 1
ATOM 867 C C . ASN A 1 104 ? -7.743 13.062 17.679 1.00 96.88 104 ASN A C 1
ATOM 869 O O . ASN A 1 104 ? -8.181 13.918 18.448 1.00 96.88 104 ASN A O 1
ATOM 873 N N . ASN A 1 105 ? -8.481 12.020 17.290 1.00 95.38 105 ASN A N 1
ATOM 874 C CA . ASN A 1 105 ? -9.872 11.821 17.675 1.00 95.38 105 ASN A CA 1
ATOM 875 C C . ASN A 1 105 ? -10.085 10.470 18.374 1.00 95.38 105 ASN A C 1
ATOM 877 O O . ASN A 1 105 ? -10.444 9.464 17.760 1.00 95.38 105 ASN A O 1
ATOM 881 N N . LYS A 1 106 ? -9.929 10.467 19.703 1.00 89.25 106 LYS A N 1
ATOM 882 C CA . LYS A 1 106 ? -10.139 9.268 20.534 1.00 89.25 106 LYS A CA 1
ATOM 883 C C . LYS A 1 106 ? -11.565 8.717 20.465 1.00 89.25 106 LYS A C 1
ATOM 885 O O . LYS A 1 106 ? -11.753 7.522 20.675 1.00 89.25 106 LYS A O 1
ATOM 890 N N . GLU A 1 107 ? -12.548 9.554 20.129 1.00 94.12 107 GLU A N 1
ATOM 891 C CA . GLU A 1 107 ? -13.950 9.143 20.048 1.00 94.12 107 GLU A CA 1
ATOM 892 C C . GLU A 1 107 ? -14.166 8.056 18.987 1.00 94.12 107 GLU A C 1
ATOM 894 O O . GLU A 1 107 ? -14.992 7.165 19.172 1.00 94.12 107 GLU A O 1
ATOM 899 N N . ILE A 1 108 ? -13.374 8.073 17.907 1.00 94.31 108 ILE A N 1
ATOM 900 C CA . ILE A 1 108 ? -13.400 7.039 16.865 1.00 94.31 108 ILE A CA 1
ATOM 901 C C . ILE A 1 108 ? -13.142 5.659 17.480 1.00 94.31 108 ILE A C 1
ATOM 903 O O . ILE A 1 108 ? -13.892 4.712 17.235 1.00 94.31 108 ILE A O 1
ATOM 907 N N . LEU A 1 109 ? -12.105 5.551 18.313 1.00 93.81 109 LEU A N 1
ATOM 908 C CA . LEU A 1 109 ? -11.735 4.299 18.969 1.00 93.81 109 LEU A CA 1
ATOM 909 C C . LEU A 1 109 ? -12.705 3.938 20.085 1.00 93.81 109 LEU A C 1
ATOM 911 O O . LEU A 1 109 ? -13.089 2.780 20.188 1.00 93.81 109 LEU A O 1
ATOM 915 N N . ASP A 1 110 ? -13.141 4.901 20.893 1.00 92.25 110 ASP A N 1
ATOM 916 C CA . ASP A 1 110 ? -14.076 4.625 21.985 1.00 92.25 110 ASP A CA 1
ATOM 917 C C . ASP A 1 110 ? -15.440 4.141 21.476 1.00 92.25 110 ASP A C 1
ATOM 919 O O . ASP A 1 110 ? -16.031 3.225 22.055 1.00 92.25 110 ASP A O 1
ATOM 923 N N . ASN A 1 111 ? -15.908 4.679 20.347 1.00 91.69 111 ASN A N 1
ATOM 924 C CA . ASN A 1 111 ? -17.124 4.215 19.688 1.00 91.69 111 ASN A CA 1
ATOM 925 C C . ASN A 1 111 ? -16.958 2.821 19.069 1.00 91.69 111 ASN A C 1
ATOM 927 O O . ASN A 1 111 ? -17.898 2.023 19.123 1.00 91.69 111 ASN A O 1
ATOM 931 N N . LEU A 1 112 ? -15.779 2.524 18.513 1.00 92.31 112 LEU A N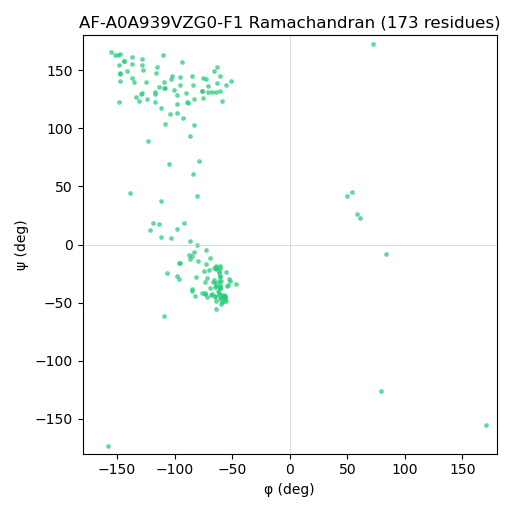 1
ATOM 932 C CA . LEU A 1 112 ? -15.477 1.247 17.870 1.00 92.31 112 LEU A CA 1
ATOM 933 C C . LEU A 1 112 ? -15.218 0.124 18.882 1.00 92.31 112 LEU A C 1
ATOM 935 O O . LEU A 1 112 ? -15.693 -0.985 18.693 1.00 92.31 112 LEU A O 1
ATOM 939 N N . THR A 1 113 ? -14.482 0.381 19.963 1.00 88.44 113 THR A N 1
ATOM 940 C CA . THR A 1 113 ? -13.930 -0.659 20.845 1.00 88.44 113 THR A CA 1
ATOM 941 C C . THR A 1 113 ? -14.579 -0.678 22.234 1.00 88.44 113 THR A C 1
ATOM 943 O O . THR A 1 113 ? -13.918 -0.918 23.242 1.00 88.44 113 THR A O 1
ATOM 946 N N . LYS A 1 114 ? -15.892 -0.444 22.333 1.00 84.12 114 LYS A N 1
ATOM 947 C CA . LYS A 1 114 ? -16.606 -0.272 23.622 1.00 84.12 114 LYS A CA 1
ATOM 948 C C . LYS A 1 114 ? -16.273 -1.311 24.703 1.00 84.12 114 LYS A C 1
ATOM 950 O O . LYS A 1 114 ? -16.238 -0.971 25.880 1.00 84.12 114 LYS A O 1
ATOM 955 N N . ASN A 1 115 ? -16.010 -2.556 24.303 1.00 83.88 115 ASN A N 1
ATOM 956 C CA . ASN A 1 115 ? -15.752 -3.677 25.210 1.00 83.88 115 ASN A CA 1
ATOM 957 C C . ASN A 1 115 ? -14.305 -4.203 25.159 1.00 83.88 115 ASN A C 1
ATOM 959 O O . ASN A 1 115 ? -14.022 -5.243 25.749 1.00 83.88 115 ASN A O 1
ATOM 963 N N . ASN A 1 116 ? -13.398 -3.549 24.425 1.00 88.38 116 ASN A N 1
ATOM 964 C CA . ASN A 1 116 ? -12.033 -4.032 24.218 1.00 88.38 116 ASN A CA 1
ATOM 965 C C . ASN A 1 116 ? -11.034 -2.865 24.092 1.00 88.38 116 ASN A C 1
ATOM 967 O O . ASN A 1 116 ? -11.351 -1.810 23.551 1.00 88.38 116 ASN A O 1
ATOM 971 N N . ASN A 1 117 ? -9.804 -3.044 24.568 1.00 93.69 117 ASN A N 1
ATOM 972 C CA . ASN A 1 117 ? -8.729 -2.072 24.352 1.00 93.69 117 ASN A CA 1
ATOM 973 C C . ASN A 1 117 ? -8.009 -2.274 23.016 1.00 93.69 117 ASN A C 1
ATOM 975 O O . ASN A 1 117 ? -7.237 -1.411 22.613 1.00 93.69 117 ASN A O 1
ATOM 979 N N . TYR A 1 118 ? -8.268 -3.380 22.322 1.00 95.44 118 TYR A N 1
ATOM 980 C CA . TYR A 1 118 ? -7.627 -3.704 21.059 1.00 95.44 118 TYR A CA 1
ATOM 981 C C . TYR A 1 118 ? -8.527 -3.419 19.857 1.00 95.44 118 TYR A C 1
ATOM 983 O O . TYR A 1 118 ? -9.740 -3.641 19.890 1.00 95.44 118 TYR A O 1
ATOM 991 N N . PHE A 1 119 ? -7.903 -2.989 18.764 1.00 96.25 119 PHE A N 1
ATOM 992 C CA . PHE A 1 119 ? -8.530 -2.842 17.453 1.00 96.25 119 PHE A CA 1
ATOM 993 C C . PHE A 1 119 ? -7.602 -3.372 16.366 1.00 96.25 119 PHE A C 1
ATOM 995 O O . PHE A 1 119 ? -6.384 -3.424 16.542 1.00 96.25 119 PHE A O 1
ATOM 1002 N N . PHE A 1 120 ? -8.180 -3.771 15.239 1.00 96.44 120 PHE A N 1
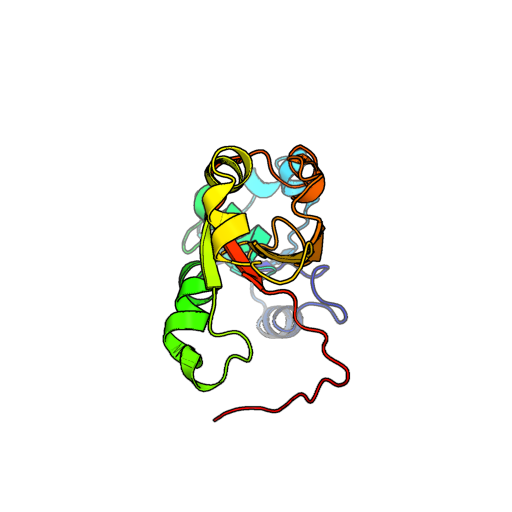ATOM 1003 C CA . PHE A 1 120 ? -7.424 -4.117 14.043 1.00 96.44 120 PHE A CA 1
ATOM 1004 C C . PHE A 1 120 ? -7.340 -2.904 13.116 1.00 96.44 120 PHE A C 1
ATOM 1006 O O . PHE A 1 120 ? -8.300 -2.143 13.005 1.00 96.44 120 PHE A O 1
ATOM 1013 N N . THR A 1 121 ? -6.210 -2.733 12.435 1.00 97.31 121 THR A N 1
ATOM 1014 C CA . THR A 1 121 ? -6.007 -1.684 11.433 1.00 97.31 121 THR A CA 1
ATOM 1015 C C . THR A 1 121 ? -5.205 -2.189 10.242 1.00 97.31 121 THR A C 1
ATOM 1017 O O . THR A 1 121 ? -4.346 -3.062 10.384 1.00 97.31 121 THR A O 1
ATOM 1020 N N . ARG A 1 122 ? -5.474 -1.630 9.060 1.00 96.56 122 ARG A N 1
ATOM 1021 C CA . ARG A 1 122 ? -4.701 -1.831 7.824 1.00 96.56 122 ARG A CA 1
ATOM 1022 C C . ARG A 1 122 ? -4.818 -0.599 6.910 1.00 96.56 122 ARG A C 1
ATOM 1024 O O . ARG A 1 122 ? -5.776 0.163 7.064 1.00 96.56 122 ARG A O 1
ATOM 1031 N N . PRO A 1 123 ? -3.931 -0.429 5.915 1.00 97.12 123 PRO A N 1
ATOM 1032 C CA . PRO A 1 123 ? -4.121 0.587 4.884 1.00 97.12 123 PRO A CA 1
ATOM 1033 C C . PRO A 1 123 ? -5.411 0.355 4.084 1.00 97.12 123 PRO A C 1
ATOM 1035 O O . PRO A 1 123 ? -5.766 -0.792 3.773 1.00 97.12 123 PRO A O 1
ATOM 1038 N N . ASN A 1 124 ? -6.067 1.443 3.668 1.00 96.69 124 ASN A N 1
ATOM 1039 C CA . ASN A 1 124 ? -7.077 1.447 2.603 1.00 96.69 124 ASN A CA 1
ATOM 1040 C C . ASN A 1 124 ? -6.410 1.456 1.211 1.00 96.69 124 ASN A C 1
ATOM 1042 O O . ASN A 1 124 ? -6.810 2.169 0.299 1.00 96.69 124 ASN A O 1
ATOM 1046 N N . SER A 1 125 ? -5.354 0.670 1.047 1.00 93.62 125 SER A N 1
ATOM 1047 C CA . SER A 1 125 ? -4.513 0.668 -0.143 1.00 93.62 125 SER A CA 1
ATOM 1048 C C . SER A 1 125 ? -3.984 -0.742 -0.391 1.00 93.62 125 SER A C 1
ATOM 1050 O O . SER A 1 125 ? -3.771 -1.504 0.564 1.00 93.62 125 SER A O 1
ATOM 1052 N N . PRO A 1 126 ? -3.785 -1.130 -1.660 1.00 90.75 126 PRO A N 1
ATOM 1053 C CA . PRO A 1 126 ? -3.164 -2.401 -1.995 1.00 90.75 126 PRO A CA 1
ATOM 1054 C C . PRO A 1 126 ? -1.628 -2.351 -1.956 1.00 90.75 126 PRO A C 1
ATOM 1056 O O . PRO A 1 126 ? -0.994 -3.394 -2.106 1.00 90.75 126 PRO A O 1
ATOM 1059 N N . LEU A 1 127 ? -1.027 -1.173 -1.757 1.00 91.25 127 LEU A N 1
ATOM 1060 C CA . LEU A 1 127 ? 0.426 -0.968 -1.810 1.00 91.25 127 LEU A CA 1
ATOM 1061 C C . LEU A 1 127 ? 1.155 -1.371 -0.519 1.00 91.25 127 LEU A C 1
ATOM 1063 O O . LEU A 1 127 ? 2.376 -1.317 -0.476 1.00 91.25 127 LEU A O 1
ATOM 1067 N N . LYS A 1 128 ? 0.422 -1.838 0.503 1.00 85.62 128 LYS A N 1
ATOM 1068 C CA . LYS A 1 128 ? 0.968 -2.387 1.757 1.00 85.62 128 LYS A CA 1
ATOM 1069 C C . LYS A 1 128 ? 1.944 -1.438 2.466 1.00 85.62 128 LYS A C 1
ATOM 1071 O O . LYS A 1 128 ? 2.965 -1.880 2.982 1.00 85.62 128 LYS A O 1
ATOM 1076 N N . GLU A 1 129 ? 1.583 -0.162 2.570 1.00 93.06 129 GLU A N 1
ATOM 1077 C CA . GLU A 1 129 ? 2.356 0.865 3.283 1.00 93.06 129 GLU A CA 1
ATOM 1078 C C . GLU A 1 129 ? 2.688 0.445 4.723 1.00 93.06 129 GLU A C 1
ATOM 1080 O O . GLU A 1 129 ? 3.730 0.810 5.255 1.00 93.06 129 GLU A O 1
ATOM 1085 N N . PHE A 1 130 ? 1.816 -0.363 5.332 1.00 95.50 130 PHE A N 1
ATOM 1086 C CA . PHE A 1 130 ? 2.123 -1.159 6.510 1.00 95.50 130 PHE A CA 1
ATOM 1087 C C . PHE A 1 130 ? 1.310 -2.463 6.506 1.00 95.50 130 PHE A C 1
ATOM 1089 O O . PHE A 1 130 ? 0.223 -2.558 5.926 1.00 95.50 130 PHE A O 1
ATOM 1096 N N . SER A 1 131 ? 1.823 -3.495 7.181 1.00 93.19 131 SER A N 1
ATOM 1097 C CA . SER A 1 131 ? 1.085 -4.757 7.359 1.00 93.19 131 SER A CA 1
ATOM 1098 C C . SER A 1 131 ? -0.082 -4.585 8.329 1.00 93.19 131 SER A C 1
ATOM 1100 O O . SER A 1 131 ? 0.100 -3.995 9.396 1.00 93.19 131 SER A O 1
ATOM 1102 N N . GLY A 1 132 ? -1.250 -5.142 7.991 1.00 94.94 132 GLY A N 1
ATOM 1103 C CA . GLY A 1 132 ? -2.408 -5.143 8.885 1.00 94.94 132 GLY A CA 1
ATOM 1104 C C . GLY A 1 132 ? -2.071 -5.761 10.244 1.00 94.94 132 GLY A C 1
ATOM 1105 O O . GLY A 1 132 ? -1.351 -6.757 10.308 1.00 94.94 132 GLY A O 1
ATOM 1106 N N . ARG A 1 133 ? -2.539 -5.147 11.332 1.00 96.12 133 ARG A N 1
ATOM 1107 C CA . ARG A 1 133 ? -2.110 -5.490 12.697 1.00 96.12 133 ARG A CA 1
ATOM 1108 C C . ARG A 1 133 ? -3.143 -5.119 13.751 1.00 96.12 133 ARG A C 1
ATOM 1110 O O . ARG A 1 133 ? -4.069 -4.355 13.490 1.00 96.12 133 ARG A O 1
ATOM 1117 N N . VAL A 1 134 ? -2.949 -5.658 14.951 1.00 96.62 134 VAL A N 1
ATOM 1118 C CA . VAL A 1 134 ? -3.746 -5.346 16.142 1.00 96.62 134 VAL A CA 1
ATOM 1119 C C . VAL A 1 134 ? -2.973 -4.368 17.020 1.00 96.62 134 VAL A C 1
ATOM 1121 O O . VAL A 1 134 ? -1.788 -4.580 17.267 1.00 96.62 134 VAL A O 1
ATOM 1124 N N . LEU A 1 135 ? -3.637 -3.311 17.486 1.00 97.19 135 LEU A N 1
ATOM 1125 C CA . LEU A 1 135 ? -3.046 -2.255 18.310 1.00 97.19 135 LEU A CA 1
ATOM 1126 C C . LEU A 1 135 ? -3.861 -2.032 19.590 1.00 97.19 135 LEU A C 1
ATOM 1128 O O . LEU A 1 135 ? -5.076 -2.224 19.594 1.00 97.19 135 LEU A O 1
ATOM 1132 N N . ASP A 1 136 ? -3.187 -1.606 20.662 1.00 95.69 136 ASP A N 1
ATOM 1133 C CA . ASP A 1 136 ? -3.823 -1.121 21.895 1.00 95.69 136 ASP A CA 1
ATOM 1134 C C . ASP A 1 136 ? -4.201 0.353 21.730 1.00 95.69 136 ASP A C 1
ATOM 1136 O O . ASP A 1 136 ? -3.349 1.196 21.432 1.00 95.69 136 ASP A O 1
ATOM 1140 N N . LYS A 1 137 ? -5.475 0.678 21.957 1.00 94.62 137 LYS A N 1
ATOM 1141 C CA . LYS A 1 137 ? -6.014 2.031 21.806 1.00 94.62 137 LYS A CA 1
ATOM 1142 C C . LYS A 1 137 ? -5.375 3.070 22.728 1.00 94.62 137 LYS A C 1
ATOM 1144 O O . LYS A 1 137 ? -5.426 4.260 22.431 1.00 94.62 137 LYS A O 1
ATOM 1149 N N . ASN A 1 138 ? -4.779 2.645 23.841 1.00 93.00 138 ASN A N 1
ATOM 1150 C CA . ASN A 1 138 ? -4.239 3.548 24.857 1.00 93.00 138 ASN A CA 1
ATOM 1151 C C . ASN A 1 138 ? -2.796 3.990 24.581 1.00 93.00 138 ASN A C 1
ATOM 1153 O O . ASN A 1 138 ? -2.319 4.919 25.230 1.00 93.00 138 ASN A O 1
ATOM 1157 N N . ASN A 1 139 ? -2.098 3.343 23.643 1.00 92.19 139 ASN A N 1
ATOM 1158 C CA . ASN A 1 139 ? -0.680 3.595 23.378 1.00 92.19 139 ASN A CA 1
ATOM 1159 C C . ASN A 1 139 ? -0.360 3.622 21.876 1.00 92.19 139 ASN A C 1
ATOM 1161 O O . ASN A 1 139 ? 0.615 3.027 21.421 1.00 92.19 139 ASN A O 1
ATOM 1165 N N . ILE A 1 140 ? -1.196 4.293 21.085 1.00 95.88 140 ILE A N 1
ATOM 1166 C CA . ILE A 1 140 ? -0.979 4.414 19.641 1.00 95.88 140 ILE A CA 1
ATOM 1167 C C . ILE A 1 140 ? -0.023 5.575 19.361 1.00 95.88 140 ILE A C 1
ATOM 1169 O O . ILE A 1 140 ? -0.147 6.668 19.910 1.00 95.88 140 ILE A O 1
ATOM 1173 N N . THR A 1 141 ? 0.915 5.346 18.450 1.00 96.94 141 THR A N 1
ATOM 1174 C CA . THR A 1 141 ? 1.849 6.352 17.935 1.00 96.94 141 THR A CA 1
ATOM 1175 C C . THR A 1 141 ? 1.978 6.188 16.420 1.00 96.94 141 THR A C 1
ATOM 1177 O O . THR A 1 141 ? 1.687 5.100 15.916 1.00 96.94 141 THR A O 1
ATOM 1180 N N . PRO A 1 142 ? 2.462 7.201 15.678 1.00 97.81 142 PRO A N 1
ATOM 1181 C CA . PRO A 1 142 ? 2.694 7.073 14.236 1.00 97.81 142 PRO A CA 1
ATOM 1182 C C . PRO A 1 142 ? 3.574 5.872 13.860 1.00 97.81 142 PRO A C 1
ATOM 1184 O O . PRO A 1 142 ? 3.324 5.211 12.857 1.00 97.81 142 PRO A O 1
ATOM 1187 N N . ALA A 1 143 ? 4.558 5.533 14.700 1.00 97.38 143 ALA A N 1
ATOM 1188 C CA . ALA A 1 143 ? 5.456 4.403 14.469 1.00 97.38 143 ALA A CA 1
ATOM 1189 C C . ALA A 1 143 ? 4.723 3.052 14.391 1.00 97.38 143 ALA A C 1
ATOM 1191 O O . ALA A 1 143 ? 5.185 2.149 13.704 1.00 97.38 143 ALA A O 1
ATOM 1192 N N . HIS A 1 144 ? 3.561 2.911 15.038 1.00 97.31 144 HIS A N 1
ATOM 1193 C CA . HIS A 1 144 ? 2.755 1.693 14.929 1.00 97.31 144 HIS A CA 1
ATOM 1194 C C . HIS A 1 144 ? 2.190 1.470 13.522 1.00 97.31 144 HIS A C 1
ATOM 1196 O O . HIS A 1 144 ? 1.850 0.337 13.190 1.00 97.31 144 HIS A O 1
ATOM 1202 N N . PHE A 1 145 ? 2.116 2.519 12.705 1.00 97.31 145 PHE A N 1
ATOM 1203 C CA . PHE A 1 145 ? 1.721 2.466 11.299 1.00 97.31 145 PHE A CA 1
ATOM 1204 C C . PHE A 1 145 ? 2.933 2.450 10.364 1.00 97.31 145 PHE A C 1
ATOM 1206 O O . PHE A 1 145 ? 2.776 2.662 9.178 1.00 97.31 145 PHE A O 1
ATOM 1213 N N . ASP A 1 146 ? 4.141 2.219 10.883 1.00 96.81 146 ASP A N 1
ATOM 1214 C CA . ASP A 1 146 ? 5.404 2.267 10.137 1.00 96.81 146 ASP A CA 1
ATOM 1215 C C . ASP A 1 146 ? 5.721 3.647 9.514 1.00 96.81 146 ASP A C 1
ATOM 1217 O O . ASP A 1 146 ? 6.539 3.771 8.591 1.00 96.81 146 ASP A O 1
ATOM 1221 N N . TYR A 1 147 ? 5.128 4.712 10.070 1.00 96.38 147 TYR A N 1
ATOM 1222 C CA . TYR A 1 147 ? 5.441 6.089 9.703 1.00 96.38 147 TYR A CA 1
ATOM 1223 C C . TYR A 1 147 ? 6.919 6.406 9.968 1.00 96.38 147 TYR A C 1
ATOM 1225 O O . TYR A 1 147 ? 7.444 6.159 11.056 1.00 96.38 147 TYR A O 1
ATOM 1233 N N . GLY A 1 148 ? 7.581 7.001 8.978 1.00 93.75 148 GLY A N 1
ATOM 1234 C CA . GLY A 1 148 ? 9.011 7.308 8.992 1.00 93.75 148 GLY A CA 1
ATOM 1235 C C . GLY A 1 148 ? 9.906 6.141 8.570 1.00 93.75 148 GLY A C 1
ATOM 1236 O O . GLY A 1 148 ? 11.099 6.362 8.373 1.00 93.75 148 GLY A O 1
ATOM 1237 N N . PHE A 1 149 ? 9.351 4.934 8.400 1.00 90.88 149 PHE A N 1
ATOM 1238 C CA . PHE A 1 149 ? 10.072 3.776 7.870 1.00 90.88 149 PHE A CA 1
ATOM 1239 C C . PHE A 1 149 ? 9.600 3.414 6.457 1.00 90.88 149 PHE A C 1
ATOM 1241 O O . PHE A 1 149 ? 10.387 3.516 5.520 1.00 90.88 149 PHE A O 1
ATOM 1248 N N . TYR A 1 150 ? 8.320 3.059 6.288 1.00 88.69 150 TYR A N 1
ATOM 1249 C CA . TYR A 1 150 ? 7.761 2.671 4.982 1.00 88.69 150 TYR A CA 1
ATOM 1250 C C . TYR A 1 150 ? 7.023 3.806 4.270 1.00 88.69 150 TYR A C 1
ATOM 1252 O O . TYR A 1 150 ? 6.967 3.836 3.044 1.00 88.69 150 TYR A O 1
ATOM 1260 N N . HIS A 1 151 ? 6.479 4.771 5.011 1.00 92.31 151 HIS A N 1
ATOM 1261 C CA . HIS A 1 151 ? 5.816 5.934 4.426 1.00 92.31 151 HIS A CA 1
ATOM 1262 C C . HIS A 1 151 ? 5.952 7.172 5.317 1.00 92.31 151 HIS A C 1
ATOM 1264 O O . HIS A 1 151 ? 6.260 7.083 6.504 1.00 92.31 151 HIS A O 1
ATOM 1270 N N . SER A 1 152 ? 5.701 8.348 4.745 1.00 94.88 152 SER A N 1
ATOM 1271 C CA . SER A 1 152 ? 5.728 9.646 5.440 1.00 94.88 152 SER A CA 1
ATOM 1272 C C . SER A 1 152 ? 4.394 10.398 5.365 1.00 94.88 152 SER A C 1
ATOM 1274 O O . SER A 1 152 ? 4.322 11.582 5.685 1.00 94.88 152 SER A O 1
ATOM 1276 N N . ASN A 1 153 ? 3.324 9.722 4.941 1.00 96.00 153 ASN A N 1
ATOM 1277 C CA . ASN A 1 153 ? 1.988 10.303 4.836 1.00 96.00 153 ASN A CA 1
ATOM 1278 C C . ASN A 1 153 ? 1.167 10.070 6.120 1.00 96.00 153 ASN A C 1
ATOM 1280 O O . ASN A 1 153 ? 0.760 8.939 6.379 1.00 96.00 153 ASN A O 1
ATOM 1284 N N . MET A 1 154 ? 0.915 11.124 6.907 1.00 97.25 154 MET A N 1
ATOM 1285 C CA . MET A 1 154 ? 0.015 11.074 8.075 1.00 97.25 154 MET A CA 1
ATOM 1286 C C . MET A 1 154 ? -1.466 11.032 7.680 1.00 97.25 154 MET A C 1
ATOM 1288 O O . MET A 1 154 ? -2.290 10.530 8.439 1.00 97.25 154 MET A O 1
ATOM 1292 N N . ASP A 1 155 ? -1.804 11.503 6.484 1.00 97.88 155 ASP A N 1
ATOM 1293 C CA . ASP A 1 155 ? -3.159 11.447 5.940 1.00 97.88 155 ASP A CA 1
ATOM 1294 C C . ASP A 1 155 ? -3.381 10.167 5.118 1.00 97.88 155 ASP A C 1
ATOM 1296 O O . ASP A 1 155 ? -4.303 10.087 4.309 1.00 97.88 155 ASP A O 1
ATOM 1300 N N . LEU A 1 156 ? -2.529 9.147 5.308 1.00 96.75 156 LEU A N 1
ATOM 1301 C CA . LEU A 1 156 ? -2.737 7.828 4.723 1.00 96.75 156 LEU A CA 1
ATOM 1302 C C . LEU A 1 156 ? -4.081 7.280 5.205 1.00 96.75 156 LEU A C 1
ATOM 1304 O O . LEU A 1 156 ? -4.317 7.156 6.412 1.00 96.75 156 LEU A O 1
ATOM 1308 N N . GLU A 1 157 ? -4.940 6.941 4.250 1.00 97.56 157 GLU A N 1
ATOM 1309 C CA . GLU A 1 157 ? -6.225 6.325 4.535 1.00 97.56 157 GLU A CA 1
ATOM 1310 C C . GLU A 1 157 ? -6.028 4.920 5.101 1.00 97.56 157 GLU A C 1
ATOM 1312 O O . GLU A 1 157 ? -5.318 4.073 4.546 1.00 97.56 157 GLU A O 1
ATOM 1317 N N . ILE A 1 158 ? -6.711 4.659 6.203 1.00 98.00 158 ILE A N 1
ATOM 1318 C CA . ILE A 1 158 ? -6.711 3.384 6.897 1.00 98.00 158 ILE A CA 1
ATOM 1319 C C . ILE A 1 158 ? -8.145 2.930 7.117 1.00 98.00 158 ILE A C 1
ATOM 1321 O O . ILE A 1 158 ? -9.098 3.710 7.119 1.00 98.00 158 ILE A O 1
ATOM 1325 N N . VAL A 1 159 ? -8.283 1.634 7.334 1.00 97.12 159 VAL A N 1
ATOM 1326 C CA . VAL A 1 159 ? -9.509 1.043 7.845 1.00 97.12 159 VAL A CA 1
ATOM 1327 C C . VAL A 1 159 ? -9.209 0.418 9.190 1.00 97.12 159 VAL A C 1
ATOM 1329 O O . VAL A 1 159 ? -8.238 -0.326 9.346 1.00 97.12 159 VAL A O 1
ATOM 1332 N N . ILE A 1 160 ? -10.057 0.731 10.157 1.00 97.19 160 ILE A N 1
ATOM 1333 C CA . ILE A 1 160 ? -10.009 0.157 11.492 1.00 97.19 160 ILE A CA 1
ATOM 1334 C C . ILE A 1 160 ? -11.258 -0.669 11.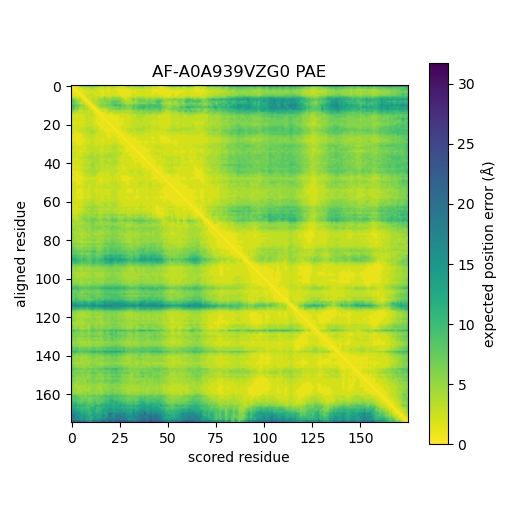748 1.00 97.19 160 ILE A C 1
ATOM 1336 O O . ILE A 1 160 ? -12.325 -0.417 11.183 1.00 97.19 160 ILE A O 1
ATOM 1340 N N . SER A 1 161 ? -11.129 -1.656 12.622 1.00 95.75 161 SER A N 1
ATOM 1341 C CA . SER A 1 161 ? -12.251 -2.469 13.054 1.00 95.75 161 SER A CA 1
ATOM 134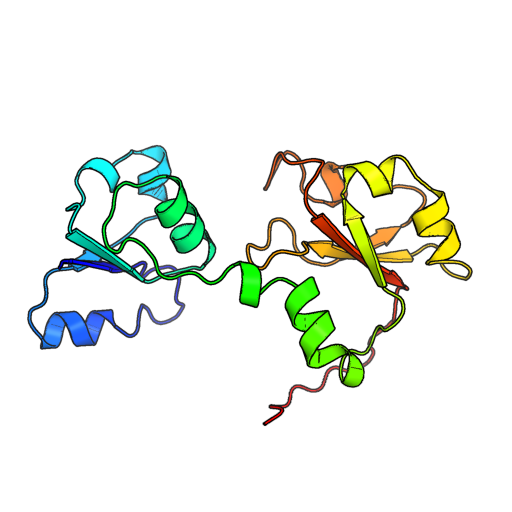2 C C . SER A 1 161 ? -12.103 -2.930 14.493 1.00 95.75 161 SER A C 1
ATOM 1344 O O . SER A 1 161 ? -11.004 -2.938 15.048 1.00 95.75 161 SER A O 1
ATOM 1346 N N . GLU A 1 162 ? -13.206 -3.392 15.078 1.00 94.06 162 GLU A N 1
ATOM 1347 C CA . GLU A 1 162 ? -13.150 -4.164 16.318 1.00 94.06 162 GLU A CA 1
ATOM 1348 C C . GLU A 1 162 ? -12.143 -5.313 16.190 1.00 94.06 162 GLU A C 1
ATOM 1350 O O . GLU A 1 162 ? -12.046 -5.962 15.139 1.00 94.06 162 GLU A O 1
ATOM 1355 N N . TYR A 1 163 ? -11.399 -5.565 17.267 1.00 92.94 163 TYR A N 1
ATOM 1356 C CA . TYR A 1 163 ? -10.603 -6.776 17.373 1.00 92.94 163 TYR A CA 1
ATOM 1357 C C . TYR A 1 163 ? -11.524 -7.997 17.398 1.00 92.94 163 TYR A C 1
ATOM 1359 O O . TYR A 1 163 ? -12.475 -8.063 18.180 1.00 92.94 163 TYR A O 1
ATOM 1367 N N . LYS A 1 164 ? -11.198 -8.982 16.564 1.00 90.50 164 LYS A N 1
ATOM 1368 C CA . LYS A 1 164 ? -11.807 -10.306 16.586 1.00 90.50 164 LYS A CA 1
ATOM 1369 C C . LYS A 1 164 ? -10.706 -11.348 16.629 1.00 90.50 164 LYS A C 1
ATOM 1371 O O . LYS A 1 164 ? -9.789 -11.313 15.812 1.00 90.50 164 LYS A O 1
ATOM 1376 N N . GLU A 1 165 ? -10.827 -12.278 17.562 1.00 90.50 165 GLU A N 1
ATOM 1377 C CA . GLU A 1 165 ? -9.994 -13.470 17.580 1.00 90.50 165 GLU A CA 1
ATOM 1378 C C . GLU A 1 165 ? -10.481 -14.432 16.491 1.00 90.50 165 GLU A C 1
ATOM 1380 O O . GLU A 1 165 ? -11.671 -14.745 16.403 1.00 90.50 165 GLU A O 1
ATOM 1385 N N . ILE A 1 166 ? -9.565 -14.854 15.619 1.00 89.38 166 ILE A N 1
ATOM 1386 C CA . ILE A 1 166 ? -9.833 -15.828 14.561 1.00 89.38 166 ILE A CA 1
ATOM 1387 C C . ILE A 1 166 ? -9.127 -17.118 14.963 1.00 89.38 166 ILE A C 1
ATOM 1389 O O . ILE A 1 166 ? -7.911 -17.225 14.850 1.00 89.38 166 ILE A O 1
ATOM 1393 N N . GLU A 1 167 ? -9.890 -18.100 15.437 1.00 90.44 167 GLU A N 1
ATOM 1394 C CA . GLU A 1 167 ? -9.329 -19.387 15.871 1.00 90.44 167 GLU A CA 1
ATOM 1395 C C . GLU A 1 167 ? -8.881 -20.256 14.690 1.00 90.44 167 GLU A C 1
ATOM 1397 O O . GLU A 1 167 ? -7.955 -21.060 14.807 1.00 90.44 167 GLU A O 1
ATOM 1402 N N . LYS A 1 168 ? -9.582 -20.138 13.555 1.00 88.38 168 LYS A N 1
ATOM 1403 C CA . LYS A 1 168 ? -9.342 -20.922 12.341 1.00 88.38 168 LYS A CA 1
ATOM 1404 C C . LYS A 1 168 ? -9.653 -20.102 11.103 1.00 88.38 168 LYS A C 1
ATOM 1406 O O . LYS A 1 168 ? -10.658 -19.396 11.050 1.00 88.38 168 LYS A O 1
ATOM 1411 N N . GLU A 1 169 ? -8.821 -20.279 10.089 1.00 86.19 169 GLU A N 1
ATOM 1412 C CA . GLU A 1 169 ? -9.012 -19.715 8.762 1.00 86.19 169 GLU A CA 1
ATOM 1413 C C . GLU A 1 169 ? -9.257 -20.845 7.760 1.00 86.19 169 GLU A C 1
ATOM 1415 O O . GLU A 1 169 ? -8.577 -21.873 7.778 1.00 86.19 169 GLU A O 1
ATOM 1420 N N . TYR A 1 170 ? -10.242 -20.648 6.887 1.00 82.50 170 TYR A N 1
ATOM 1421 C CA . TYR A 1 170 ? -10.533 -21.539 5.772 1.00 82.50 170 TYR A CA 1
ATOM 1422 C C . TYR A 1 170 ? -10.500 -20.717 4.489 1.00 82.50 170 TYR A C 1
ATOM 1424 O O . TYR A 1 170 ? -11.214 -19.723 4.371 1.00 82.50 170 TYR A O 1
ATOM 1432 N N . SER A 1 171 ? -9.689 -21.136 3.522 1.00 80.56 171 SER A N 1
ATOM 1433 C CA . SER A 1 171 ? -9.578 -20.459 2.230 1.00 80.56 171 SER A CA 1
ATOM 1434 C C . SER A 1 171 ? -10.449 -21.165 1.189 1.00 80.56 171 SER A C 1
ATOM 1436 O O . SER A 1 171 ? -10.357 -22.380 1.014 1.00 80.56 171 SER A O 1
ATOM 1438 N N . GLY A 1 172 ? -11.288 -20.403 0.485 1.00 77.12 172 GLY A N 1
ATOM 1439 C CA . GLY A 1 172 ? -12.146 -20.887 -0.598 1.00 77.12 172 GLY A CA 1
ATOM 1440 C C . GLY A 1 172 ? -12.284 -19.843 -1.705 1.00 77.12 172 GLY A C 1
ATOM 1441 O O . GLY A 1 172 ? -12.057 -18.658 -1.474 1.00 77.12 172 GLY A O 1
ATOM 1442 N N . VAL A 1 173 ? -12.635 -20.283 -2.915 1.00 75.62 173 VAL A N 1
ATOM 1443 C CA . VAL A 1 173 ? -12.871 -19.393 -4.062 1.00 75.62 173 VAL A CA 1
ATOM 1444 C C . VAL A 1 173 ? -14.372 -19.151 -4.184 1.00 75.62 173 VAL A C 1
ATOM 1446 O O . VAL A 1 173 ? -15.134 -20.103 -4.342 1.00 75.62 173 VAL A O 1
ATOM 1449 N N . ILE A 1 174 ? -14.789 -17.888 -4.098 1.00 70.38 174 ILE A N 1
ATOM 1450 C CA . ILE A 1 174 ? -16.168 -17.466 -4.364 1.00 70.38 174 ILE A CA 1
ATOM 1451 C C . ILE A 1 174 ? -16.251 -17.146 -5.861 1.00 70.38 174 ILE A C 1
ATOM 1453 O O . ILE A 1 174 ? -15.447 -16.352 -6.352 1.00 70.38 174 ILE A O 1
ATOM 1457 N N . GLN A 1 175 ? -17.158 -17.817 -6.575 1.00 64.88 175 GLN A N 1
ATOM 1458 C CA . GLN A 1 175 ? -17.433 -17.605 -8.002 1.00 64.88 175 GLN A CA 1
ATOM 1459 C C . GLN A 1 175 ? -18.663 -16.726 -8.197 1.00 64.88 175 GLN A C 1
ATOM 1461 O O . GLN A 1 175 ? -19.620 -16.887 -7.405 1.00 64.88 175 GLN A O 1
#

Foldseek 3Di:
DEEEEAQVQDPVGDPCVVVCVVVVGHYHYDDPCCVVVVCVVVDDQAYEYDHDLQVQVCQCVPPNHVVTYDHDFPCPFVVNVCVVCVVPDPFNAKDKFFLLCLVVDLVSVCVAAVPHQKKWKFFSTPNCLDDIDIDGSVDDDVVVSVDPHSDPDRRGIMMMHYDDDDPDDDDDDDD